Protein AF-A0A7W1I1C7-F1 (afdb_monomer)

pLDDT: mean 78.87, std 17.29, range [45.94, 97.5]

Secondary structure (DSSP, 8-state):
-THHHHHHHHHHHHHHTHHHHHHHHHHHHHHHHHHHHHHHHHHHHHHHHHHHHHHH-TT----------STT----TT----

Structure (mmCIF, N/CA/C/O backbone):
data_AF-A0A7W1I1C7-F1
#
_entry.id   AF-A0A7W1I1C7-F1
#
loop_
_atom_site.group_PDB
_atom_site.id
_atom_site.type_symbol
_atom_site.label_atom_id
_atom_site.label_alt_id
_atom_site.label_comp_id
_atom_site.label_asym_id
_atom_site.label_entity_id
_atom_site.label_seq_id
_atom_site.pdbx_PDB_ins_code
_atom_site.Cartn_x
_atom_site.Cartn_y
_atom_site.Cartn_z
_atom_site.occupancy
_atom_site.B_iso_or_equiv
_atom_site.auth_seq_id
_atom_site.auth_comp_id
_atom_site.auth_asym_id
_atom_site.auth_atom_id
_atom_site.pdbx_PDB_model_num
ATOM 1 N N . MET A 1 1 ? -1.543 11.895 -32.763 1.00 59.81 1 MET A N 1
ATOM 2 C CA . MET A 1 1 ? -1.358 12.245 -31.333 1.00 59.81 1 MET A CA 1
ATOM 3 C C . MET A 1 1 ? -0.185 11.442 -30.776 1.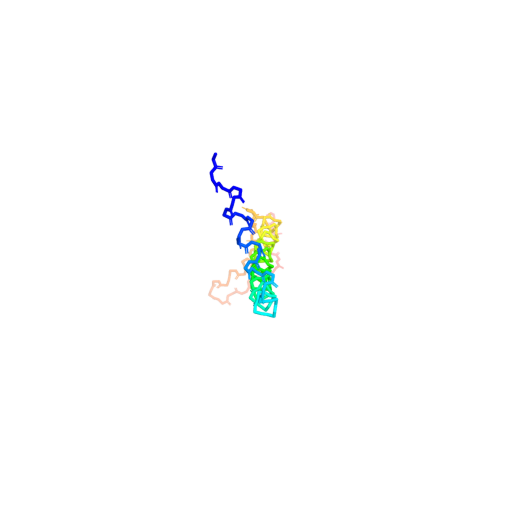00 59.81 1 MET A C 1
ATOM 5 O O . MET A 1 1 ? -0.135 10.247 -31.008 1.00 59.81 1 MET A O 1
ATOM 9 N N . ARG A 1 2 ? 0.791 12.076 -30.114 1.00 79.25 2 ARG A N 1
ATOM 10 C CA . ARG A 1 2 ? 2.110 11.479 -29.784 1.00 79.25 2 ARG A CA 1
ATOM 11 C C . ARG A 1 2 ? 2.170 10.735 -28.433 1.00 79.25 2 ARG A C 1
ATOM 13 O O . ARG A 1 2 ? 3.256 10.355 -28.010 1.00 79.25 2 ARG A O 1
ATOM 20 N N . PHE A 1 3 ? 1.032 10.521 -27.767 1.00 86.00 3 PHE A N 1
ATOM 21 C CA . PHE A 1 3 ? 0.958 9.847 -26.460 1.00 86.00 3 PHE A CA 1
ATOM 22 C C . PHE A 1 3 ? 1.405 8.380 -26.503 1.00 86.00 3 PHE A C 1
ATOM 24 O O . PHE A 1 3 ? 2.043 7.915 -25.563 1.00 86.00 3 PHE A O 1
ATOM 31 N N . ASP A 1 4 ? 1.149 7.687 -27.614 1.00 89.12 4 ASP A N 1
ATOM 32 C CA . ASP A 1 4 ? 1.529 6.280 -27.797 1.00 89.12 4 ASP A CA 1
ATOM 33 C C . ASP A 1 4 ? 3.051 6.067 -27.690 1.00 89.12 4 ASP A C 1
ATOM 35 O O . ASP A 1 4 ? 3.532 5.183 -26.982 1.00 89.12 4 ASP A O 1
ATOM 39 N N . VAL A 1 5 ? 3.831 6.977 -28.286 1.00 91.75 5 VAL A N 1
ATOM 40 C CA . VAL A 1 5 ? 5.299 6.920 -28.253 1.00 91.75 5 VAL A CA 1
ATOM 41 C C . VAL A 1 5 ? 5.830 7.136 -26.835 1.00 91.75 5 VAL A C 1
ATOM 43 O O . VAL A 1 5 ? 6.767 6.451 -26.434 1.00 91.75 5 VAL A O 1
ATOM 46 N N . VAL A 1 6 ? 5.224 8.047 -26.066 1.00 93.31 6 VAL A N 1
ATOM 47 C CA . VAL A 1 6 ? 5.627 8.346 -24.679 1.00 93.31 6 VAL A CA 1
ATOM 48 C C . VAL A 1 6 ? 5.321 7.171 -23.747 1.00 93.31 6 VAL A C 1
ATOM 50 O O . VAL A 1 6 ? 6.166 6.794 -22.936 1.00 93.31 6 VAL A O 1
ATOM 53 N N . LEU A 1 7 ? 4.148 6.546 -23.891 1.00 93.25 7 LEU A N 1
ATOM 54 C CA . LEU A 1 7 ? 3.799 5.333 -23.145 1.00 93.25 7 LEU A CA 1
ATOM 55 C C . LEU A 1 7 ? 4.768 4.190 -23.466 1.00 93.25 7 LEU A C 1
ATOM 57 O O . LEU A 1 7 ? 5.289 3.536 -22.558 1.00 93.25 7 LEU A O 1
ATOM 61 N N . ARG A 1 8 ? 5.076 3.985 -24.751 1.00 91.12 8 ARG A N 1
ATOM 62 C CA . ARG A 1 8 ? 5.984 2.923 -25.196 1.00 91.12 8 ARG A CA 1
ATOM 63 C C . ARG A 1 8 ? 7.411 3.120 -24.679 1.00 91.12 8 ARG A C 1
ATOM 65 O O . ARG A 1 8 ? 8.031 2.149 -24.243 1.00 91.12 8 ARG A O 1
ATOM 72 N N . THR A 1 9 ? 7.937 4.346 -24.693 1.00 91.44 9 THR A N 1
ATOM 73 C CA . THR A 1 9 ? 9.286 4.638 -24.176 1.00 91.44 9 THR A CA 1
ATOM 74 C C . THR A 1 9 ? 9.358 4.540 -22.653 1.00 91.44 9 THR A C 1
ATOM 76 O O . THR A 1 9 ? 10.333 3.988 -22.139 1.00 91.44 9 THR A O 1
ATOM 79 N N . ALA A 1 10 ? 8.322 4.976 -21.930 1.00 89.19 10 ALA A N 1
ATOM 80 C CA . ALA A 1 10 ? 8.250 4.853 -20.474 1.00 89.19 10 ALA A CA 1
ATOM 81 C C . ALA A 1 10 ? 8.262 3.384 -20.017 1.00 89.19 10 ALA A C 1
ATOM 83 O O . ALA A 1 10 ? 9.050 3.013 -19.146 1.00 89.19 10 ALA A O 1
ATOM 84 N N . VAL A 1 11 ? 7.463 2.518 -20.651 1.00 91.62 11 VAL A N 1
ATOM 85 C CA . VAL A 1 11 ? 7.437 1.078 -20.331 1.00 91.62 11 VAL A CA 1
ATOM 86 C C . VAL A 1 11 ? 8.795 0.421 -20.602 1.00 91.62 11 VAL A C 1
ATOM 88 O O . VAL A 1 11 ? 9.271 -0.378 -19.792 1.00 91.62 11 VAL A O 1
ATOM 91 N N . LEU A 1 12 ? 9.463 0.780 -21.702 1.00 90.31 12 LEU A N 1
ATOM 92 C CA . LEU A 1 12 ? 10.815 0.298 -22.007 1.00 90.31 12 LEU A CA 1
ATOM 93 C C . LEU A 1 12 ? 11.847 0.737 -20.955 1.00 90.31 12 LEU A C 1
ATOM 95 O O . LEU A 1 12 ? 12.710 -0.059 -20.579 1.00 90.31 12 LEU A O 1
ATOM 99 N N . ALA A 1 13 ? 11.749 1.971 -20.457 1.00 87.94 13 ALA A N 1
ATOM 100 C CA . ALA A 1 13 ? 12.637 2.494 -19.421 1.00 87.94 13 ALA A CA 1
ATOM 101 C C . ALA A 1 13 ? 12.428 1.798 -18.063 1.00 87.94 13 ALA A C 1
ATOM 103 O O . ALA A 1 13 ? 13.404 1.422 -17.410 1.00 87.94 13 ALA A O 1
ATOM 104 N N . LEU A 1 14 ? 11.175 1.545 -17.667 1.00 89.62 14 LEU A N 1
ATOM 105 C CA . LEU A 1 14 ? 10.850 0.816 -16.434 1.00 89.62 14 LEU A CA 1
ATOM 106 C C . LEU A 1 14 ? 11.390 -0.623 -16.472 1.00 89.62 14 LEU A C 1
ATOM 108 O O . LEU A 1 14 ? 12.018 -1.082 -15.517 1.00 89.62 14 LEU A O 1
ATOM 112 N N . ARG A 1 15 ? 11.259 -1.316 -17.612 1.00 88.12 15 ARG A N 1
ATOM 113 C CA . ARG A 1 15 ? 11.781 -2.687 -17.783 1.00 88.12 15 ARG A CA 1
ATOM 114 C C . ARG A 1 15 ? 13.308 -2.786 -17.716 1.00 88.12 15 ARG A C 1
ATOM 116 O O . ARG A 1 15 ? 13.821 -3.867 -17.449 1.00 88.12 15 ARG A O 1
ATOM 123 N N . ARG A 1 16 ? 14.046 -1.690 -17.923 1.00 91.00 16 ARG A N 1
ATOM 124 C CA . ARG A 1 16 ? 15.517 -1.673 -17.831 1.00 91.00 16 ARG A CA 1
ATOM 125 C C . ARG A 1 16 ? 16.033 -1.693 -16.385 1.00 91.00 16 ARG A C 1
ATOM 127 O O . ARG A 1 16 ? 17.168 -2.103 -16.170 1.00 91.00 16 ARG A O 1
ATOM 134 N N . SER A 1 17 ? 15.232 -1.275 -15.399 1.00 89.69 17 SER A N 1
ATOM 135 C CA . SER A 1 17 ? 15.657 -1.153 -13.991 1.00 89.69 17 SER A CA 1
ATOM 136 C C . SER A 1 17 ? 14.724 -1.872 -13.011 1.00 89.69 17 SER A C 1
ATOM 138 O O . SER A 1 17 ? 14.332 -1.319 -11.987 1.00 89.69 17 SER A O 1
ATOM 140 N N . LEU A 1 18 ? 14.413 -3.140 -13.307 1.00 86.12 18 LEU A N 1
ATOM 141 C CA . LEU A 1 18 ? 13.408 -3.944 -12.595 1.00 86.12 18 LEU A CA 1
ATOM 142 C C . LEU A 1 18 ? 13.536 -3.926 -11.068 1.00 86.12 18 LEU A C 1
ATOM 144 O O . LEU A 1 18 ? 12.523 -3.787 -10.393 1.00 86.12 18 LEU A O 1
ATOM 148 N N . LEU A 1 19 ? 14.751 -4.020 -10.513 1.00 92.06 19 LEU A N 1
ATOM 149 C CA . LEU A 1 19 ? 14.943 -3.998 -9.057 1.00 92.06 19 LEU A CA 1
ATOM 150 C C . LEU A 1 19 ? 14.485 -2.675 -8.442 1.00 92.06 19 LEU A C 1
ATOM 152 O O . LEU A 1 19 ? 13.710 -2.672 -7.490 1.00 92.06 19 LEU A O 1
ATOM 156 N N . ARG A 1 20 ? 14.923 -1.546 -9.012 1.00 94.38 20 ARG A N 1
ATOM 157 C CA . ARG A 1 20 ? 14.554 -0.216 -8.520 1.00 94.38 20 ARG A CA 1
ATOM 158 C C . ARG A 1 20 ? 13.053 0.008 -8.667 1.00 94.38 20 ARG A C 1
ATOM 160 O O . ARG A 1 20 ? 12.420 0.422 -7.706 1.00 94.38 20 ARG A O 1
ATOM 167 N N . THR A 1 21 ? 12.491 -0.302 -9.834 1.00 93.31 21 THR A N 1
ATOM 168 C CA . THR A 1 21 ? 11.062 -0.105 -10.106 1.00 93.31 21 THR A CA 1
ATOM 169 C C . THR A 1 21 ? 10.180 -0.971 -9.206 1.00 93.31 21 THR A C 1
ATOM 171 O O . THR A 1 21 ? 9.172 -0.490 -8.693 1.00 93.31 21 THR A O 1
ATOM 174 N N . CYS A 1 22 ? 10.576 -2.226 -8.970 1.00 94.62 22 CYS A N 1
ATOM 175 C CA . CYS A 1 22 ? 9.862 -3.142 -8.085 1.00 94.62 22 CYS A CA 1
ATOM 176 C C . CYS A 1 22 ? 9.902 -2.655 -6.632 1.00 94.62 22 CYS A C 1
ATOM 178 O O . CYS A 1 22 ? 8.853 -2.517 -6.012 1.00 94.62 22 CYS A O 1
ATOM 180 N N . LEU A 1 23 ? 11.083 -2.299 -6.115 1.00 95.06 23 LEU A N 1
ATOM 181 C CA . LEU A 1 23 ? 11.238 -1.790 -4.746 1.00 95.06 23 LEU A CA 1
ATOM 182 C C . LEU A 1 23 ? 10.422 -0.511 -4.506 1.00 95.06 23 LEU A C 1
ATOM 184 O O . LEU A 1 23 ? 9.754 -0.394 -3.480 1.00 95.06 23 LEU A O 1
ATOM 188 N N . THR A 1 24 ? 10.417 0.429 -5.458 1.00 94.31 24 THR A N 1
ATOM 189 C CA . THR A 1 24 ? 9.611 1.656 -5.339 1.00 94.31 24 THR A CA 1
ATOM 190 C C . THR A 1 24 ? 8.113 1.380 -5.412 1.00 94.31 24 THR A C 1
ATOM 192 O O . THR A 1 24 ? 7.345 1.987 -4.670 1.00 94.31 24 THR A O 1
ATOM 195 N N . ALA A 1 25 ? 7.689 0.456 -6.280 1.00 95.31 25 ALA A N 1
ATOM 196 C CA . ALA A 1 25 ? 6.284 0.082 -6.397 1.00 95.31 25 ALA A CA 1
ATOM 197 C C . ALA A 1 25 ? 5.794 -0.630 -5.130 1.00 95.31 25 ALA A C 1
ATOM 199 O O . ALA A 1 25 ? 4.730 -0.296 -4.620 1.00 95.31 25 ALA A O 1
ATOM 200 N N . LEU A 1 26 ? 6.592 -1.547 -4.577 1.00 96.69 26 LEU A N 1
ATOM 201 C CA . LEU A 1 26 ? 6.285 -2.235 -3.323 1.00 96.69 26 LEU A CA 1
ATOM 202 C C . LEU A 1 26 ? 6.143 -1.257 -2.157 1.00 96.69 26 LEU A C 1
ATOM 204 O O . LEU A 1 26 ? 5.167 -1.340 -1.415 1.00 96.69 26 LEU A O 1
ATOM 208 N N . GLY A 1 27 ? 7.067 -0.301 -2.025 1.00 96.69 27 GLY A N 1
ATOM 209 C CA . GLY A 1 27 ? 6.979 0.733 -0.993 1.00 96.69 27 GLY A CA 1
ATOM 210 C C . GLY A 1 27 ? 5.694 1.558 -1.102 1.00 96.69 27 GLY A C 1
ATOM 211 O O . GLY A 1 27 ? 5.019 1.778 -0.098 1.00 96.69 27 GLY A O 1
ATOM 212 N N . LEU A 1 28 ? 5.313 1.952 -2.322 1.00 96.69 28 LEU A N 1
ATOM 213 C CA . LEU A 1 28 ? 4.074 2.694 -2.560 1.00 96.69 28 LEU A CA 1
ATOM 214 C C . LEU A 1 28 ? 2.827 1.853 -2.236 1.00 96.69 28 LEU A C 1
ATOM 216 O O . LEU A 1 28 ? 1.915 2.347 -1.580 1.00 96.69 28 LEU A O 1
ATOM 220 N N . ILE A 1 29 ? 2.796 0.584 -2.656 1.00 97.19 29 ILE A N 1
ATOM 221 C CA . ILE A 1 29 ? 1.668 -0.330 -2.413 1.00 97.19 29 ILE A CA 1
ATOM 222 C C . ILE A 1 29 ? 1.462 -0.5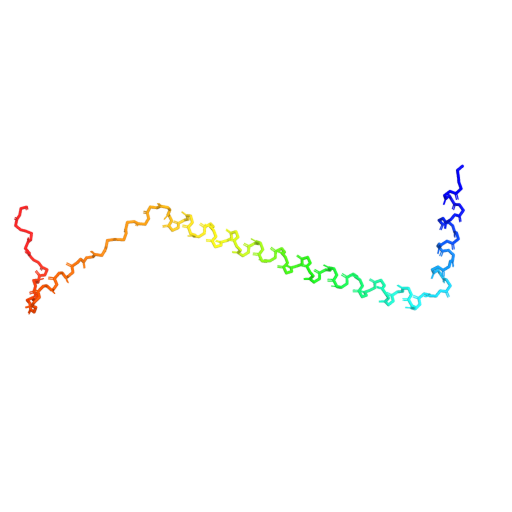34 -0.912 1.00 97.19 29 ILE A C 1
ATOM 224 O O . ILE A 1 29 ? 0.347 -0.369 -0.426 1.00 97.19 29 ILE A O 1
ATOM 228 N N . ILE A 1 30 ? 2.529 -0.848 -0.172 1.00 97.00 30 ILE A N 1
ATOM 229 C CA . ILE A 1 30 ? 2.451 -1.072 1.278 1.00 97.00 30 ILE A CA 1
ATOM 230 C C . ILE A 1 30 ? 2.082 0.230 1.999 1.00 97.00 30 ILE A C 1
ATOM 232 O O . ILE A 1 30 ? 1.219 0.220 2.877 1.00 97.00 30 ILE A O 1
ATOM 236 N N . GLY A 1 31 ? 2.690 1.354 1.606 1.00 96.44 31 GLY A N 1
ATOM 237 C CA . GLY A 1 31 ? 2.426 2.660 2.208 1.00 96.44 31 GLY A CA 1
ATOM 238 C C . GLY A 1 31 ? 0.969 3.093 2.051 1.00 96.44 31 GLY A C 1
ATOM 239 O O . GLY A 1 31 ? 0.317 3.445 3.031 1.00 96.44 31 GLY A O 1
ATOM 240 N N . VAL A 1 32 ? 0.428 3.011 0.834 1.00 97.25 32 VAL A N 1
ATOM 241 C CA . VAL A 1 32 ? -0.971 3.373 0.569 1.00 97.25 32 VAL A CA 1
ATOM 242 C C . VAL A 1 32 ? -1.930 2.369 1.217 1.00 97.25 32 VAL A C 1
ATOM 244 O O . VAL A 1 32 ? -2.936 2.785 1.788 1.00 97.25 32 VAL A O 1
ATOM 247 N N . ALA A 1 33 ? -1.607 1.071 1.216 1.00 97.50 33 ALA A N 1
ATOM 248 C CA . ALA A 1 33 ? -2.435 0.053 1.861 1.00 97.50 33 ALA A CA 1
ATOM 249 C C . ALA A 1 33 ? -2.592 0.296 3.370 1.00 97.50 33 ALA A C 1
ATOM 251 O O . ALA A 1 33 ? -3.713 0.261 3.871 1.00 97.50 33 ALA A O 1
ATOM 252 N N . ALA A 1 34 ? -1.501 0.597 4.083 1.00 97.44 34 ALA A N 1
ATOM 253 C CA . ALA A 1 34 ? -1.538 0.876 5.521 1.00 97.44 34 ALA A CA 1
ATOM 254 C C . ALA A 1 34 ? -2.363 2.129 5.866 1.00 97.44 34 ALA A C 1
ATOM 256 O O . ALA A 1 34 ? -3.061 2.172 6.879 1.00 97.44 34 ALA A O 1
ATOM 257 N N . VAL A 1 35 ? -2.307 3.155 5.013 1.00 97.44 35 VAL A N 1
ATOM 258 C CA . VAL A 1 35 ? -3.127 4.359 5.191 1.00 97.44 35 VAL A CA 1
ATOM 259 C C . VAL A 1 35 ? -4.603 4.032 4.979 1.00 97.44 35 VAL A C 1
ATOM 261 O O . VAL A 1 35 ? -5.432 4.407 5.805 1.00 97.44 35 VAL A O 1
ATOM 264 N N . ILE A 1 36 ? -4.941 3.294 3.917 1.00 97.06 36 ILE A N 1
ATOM 265 C CA . ILE A 1 36 ? -6.329 2.905 3.631 1.00 97.06 36 ILE A CA 1
ATOM 266 C C . ILE A 1 36 ? -6.910 2.070 4.777 1.00 97.06 36 ILE A C 1
ATOM 268 O O . ILE A 1 36 ? -8.039 2.329 5.195 1.00 97.06 36 ILE A O 1
ATOM 272 N N . THR A 1 37 ? -6.159 1.104 5.315 1.00 97.12 37 THR A N 1
ATOM 273 C CA . THR A 1 37 ? -6.645 0.255 6.413 1.00 97.12 37 THR A CA 1
ATOM 274 C C . THR A 1 37 ? -6.915 1.056 7.678 1.00 97.12 37 THR A C 1
ATOM 276 O O . THR A 1 37 ? -7.989 0.911 8.253 1.00 97.12 37 THR A O 1
ATOM 279 N N . ILE A 1 38 ? -5.999 1.939 8.089 1.00 97.31 38 ILE A N 1
ATOM 280 C CA . ILE A 1 38 ? -6.195 2.796 9.268 1.00 97.31 38 ILE A CA 1
ATOM 281 C C . ILE A 1 38 ? -7.380 3.740 9.078 1.00 97.31 38 ILE A C 1
ATOM 283 O O . ILE A 1 38 ? -8.171 3.916 10.003 1.00 97.31 38 ILE A O 1
ATOM 287 N N . VAL A 1 39 ? -7.532 4.334 7.892 1.00 96.50 39 VAL A N 1
ATOM 288 C CA . VAL A 1 39 ? -8.664 5.224 7.605 1.00 96.50 39 VAL A CA 1
ATOM 289 C C . VAL A 1 39 ? -9.976 4.446 7.661 1.00 96.50 39 VAL A C 1
ATOM 291 O O . VAL A 1 39 ? -10.902 4.870 8.347 1.00 96.50 39 VAL A O 1
ATOM 294 N N . SER A 1 40 ? -10.047 3.290 7.001 1.00 96.00 40 SER A N 1
ATOM 295 C CA . SER A 1 40 ? -11.239 2.439 7.006 1.00 96.00 40 SER A CA 1
ATOM 296 C C . SER A 1 40 ? -11.589 1.957 8.411 1.00 96.00 40 SER A C 1
ATOM 298 O O . SER A 1 40 ? -12.754 1.990 8.794 1.00 96.00 40 SER A O 1
ATOM 300 N N . LEU A 1 41 ? -10.593 1.530 9.187 1.00 95.56 41 LEU A N 1
ATOM 301 C CA . LEU A 1 41 ? -10.785 1.076 10.559 1.00 95.56 41 LEU A CA 1
ATOM 302 C C . LEU A 1 41 ? -11.226 2.226 11.465 1.00 95.56 41 LEU A C 1
ATOM 304 O O . LEU A 1 41 ? -12.134 2.054 12.267 1.00 95.56 41 LEU A O 1
ATOM 308 N N . GLY A 1 42 ? -10.627 3.408 11.315 1.00 94.06 42 GLY A N 1
ATOM 309 C CA . GLY A 1 42 ? -10.989 4.592 12.089 1.00 94.06 42 GLY A CA 1
ATOM 310 C C . GLY A 1 42 ? -12.415 5.058 11.807 1.00 94.06 42 GLY A C 1
ATOM 311 O O . GLY A 1 42 ? -13.146 5.373 12.742 1.00 94.06 42 GLY A O 1
ATOM 312 N N . GLN A 1 43 ? -12.834 5.067 10.539 1.00 93.38 43 GLN A N 1
ATOM 313 C CA . GLN A 1 43 ? -14.216 5.395 10.177 1.00 93.38 43 GLN A CA 1
ATOM 314 C C . GLN A 1 43 ? -15.195 4.309 10.635 1.00 93.38 43 GLN A C 1
ATOM 316 O O . GLN A 1 43 ? -16.239 4.640 11.183 1.00 93.38 43 GLN A O 1
ATOM 321 N N . GLY A 1 44 ? -14.844 3.027 10.489 1.00 90.31 44 GLY A N 1
ATOM 322 C CA . GLY A 1 44 ? -15.674 1.916 10.964 1.00 90.31 44 GLY A CA 1
ATOM 323 C C . GLY A 1 44 ? -15.844 1.905 12.485 1.00 90.31 44 GLY A C 1
ATOM 324 O O . GLY A 1 44 ? -16.950 1.720 12.976 1.00 90.31 44 GLY A O 1
ATOM 325 N N . ALA A 1 45 ? -14.776 2.183 13.237 1.00 90.06 45 ALA A N 1
ATOM 326 C CA . ALA A 1 45 ? -14.837 2.302 14.691 1.00 90.06 45 ALA A CA 1
ATOM 327 C C . ALA A 1 45 ? -15.705 3.488 15.128 1.00 90.06 45 ALA A C 1
ATOM 329 O O . ALA A 1 45 ? -16.511 3.349 16.039 1.00 90.06 45 ALA A O 1
ATOM 330 N N . ARG A 1 46 ? -15.581 4.642 14.457 1.00 86.62 46 ARG A N 1
ATOM 331 C CA . ARG A 1 46 ? -16.454 5.799 14.709 1.00 86.62 46 ARG A CA 1
ATOM 332 C C . ARG A 1 46 ? -17.914 5.475 14.424 1.00 86.62 46 ARG A C 1
ATOM 334 O O . ARG A 1 46 ? -18.743 5.778 15.262 1.00 86.62 46 ARG A O 1
ATOM 341 N N . ALA A 1 47 ? -18.202 4.823 13.299 1.00 88.19 47 ALA A N 1
ATOM 342 C CA . ALA A 1 47 ? -19.556 4.411 12.949 1.00 88.19 47 ALA A CA 1
ATOM 343 C C . ALA A 1 47 ? -20.141 3.426 13.973 1.00 88.19 47 ALA A C 1
ATOM 345 O O . ALA A 1 47 ? -21.283 3.587 14.374 1.00 88.19 47 ALA A O 1
ATOM 346 N N . SER A 1 48 ? -19.344 2.465 14.452 1.00 86.00 48 SER A N 1
ATOM 347 C CA . SER A 1 48 ? -19.769 1.528 15.499 1.00 86.00 48 SER A CA 1
ATOM 348 C C . SER A 1 48 ? -20.061 2.233 16.823 1.00 86.00 48 SER A C 1
ATOM 350 O O . SER A 1 48 ? -21.018 1.878 17.497 1.00 86.00 48 SER A O 1
ATOM 352 N N . ILE A 1 49 ? -19.247 3.223 17.202 1.00 85.38 49 ILE A N 1
ATOM 353 C CA . ILE A 1 49 ? -19.480 4.012 18.418 1.00 85.38 49 ILE A CA 1
ATOM 354 C C . ILE A 1 49 ? -20.718 4.896 18.244 1.00 85.38 49 ILE A C 1
ATOM 356 O O . ILE A 1 49 ? -21.505 5.006 19.173 1.00 85.38 49 ILE A O 1
ATOM 360 N N . GLU A 1 50 ? -20.904 5.512 17.077 1.00 82.12 50 GLU A N 1
ATOM 361 C CA . GLU A 1 50 ? -22.100 6.301 16.758 1.00 82.12 50 GLU A CA 1
ATOM 362 C C . GLU A 1 50 ? -23.361 5.432 16.852 1.00 82.12 50 GLU A C 1
ATOM 364 O O . GLU A 1 50 ? -24.306 5.824 17.521 1.00 82.12 50 GLU A O 1
ATOM 369 N N . GLU A 1 51 ? -23.342 4.222 16.286 1.00 80.38 51 GLU A N 1
ATOM 370 C CA . GLU A 1 51 ? -24.448 3.256 16.355 1.00 80.38 51 GLU A CA 1
ATOM 371 C C . GLU A 1 51 ? -24.738 2.813 17.797 1.00 80.38 51 GLU A C 1
ATOM 373 O O . GLU A 1 51 ? -25.893 2.705 18.206 1.00 80.38 51 GLU A O 1
ATOM 378 N N . GLU A 1 52 ? -23.700 2.599 18.604 1.00 73.31 52 GLU A N 1
ATOM 379 C CA . GLU A 1 52 ? -23.844 2.224 20.012 1.00 73.31 52 GLU A CA 1
ATOM 380 C C . GLU A 1 52 ? -24.318 3.405 20.877 1.00 73.31 52 GLU A C 1
ATOM 382 O O . GLU A 1 52 ? -25.070 3.209 21.831 1.00 73.31 52 GLU A O 1
ATOM 387 N N . VAL A 1 53 ? -23.958 4.642 20.519 1.00 73.62 53 VAL A N 1
ATOM 388 C CA . VAL A 1 53 ? -24.439 5.882 21.154 1.00 73.62 53 VAL A CA 1
ATOM 389 C C . VAL A 1 53 ? -25.875 6.213 20.731 1.00 73.62 53 VAL A C 1
ATOM 391 O O . VAL A 1 53 ? -26.679 6.609 21.575 1.00 73.62 53 VAL A O 1
ATOM 394 N N . GLU A 1 54 ? -26.243 6.009 19.467 1.00 66.62 54 GLU A N 1
ATOM 395 C CA . GLU A 1 54 ? -27.627 6.104 18.984 1.00 66.62 54 GLU A CA 1
ATOM 396 C C . GLU A 1 54 ? -28.503 4.999 19.587 1.00 66.62 54 GLU A C 1
ATOM 398 O O . GLU A 1 54 ? -29.641 5.267 19.973 1.00 66.62 54 GLU A O 1
ATOM 403 N N . GLY A 1 55 ? -27.967 3.785 19.749 1.00 62.19 55 GLY A N 1
ATOM 404 C CA . GLY A 1 55 ? -28.613 2.672 20.447 1.00 62.19 55 GLY A CA 1
ATOM 405 C C . GLY A 1 55 ? -28.725 2.888 21.960 1.00 62.19 55 GLY A C 1
ATOM 406 O O . GLY A 1 55 ? -29.729 2.504 22.563 1.00 62.19 55 GLY A O 1
ATOM 407 N N . ALA A 1 56 ? -27.747 3.568 22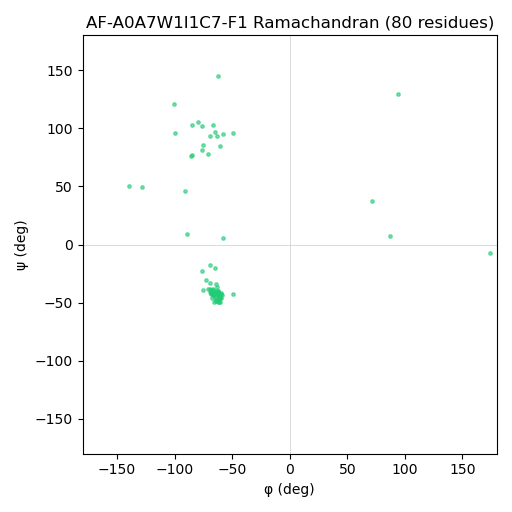.570 1.00 61.78 56 ALA A N 1
ATOM 408 C CA . ALA A 1 56 ? -27.850 4.111 23.926 1.00 61.78 56 ALA A CA 1
ATOM 409 C C . ALA A 1 56 ? -28.850 5.283 24.003 1.00 61.78 56 ALA A C 1
ATOM 411 O O . ALA A 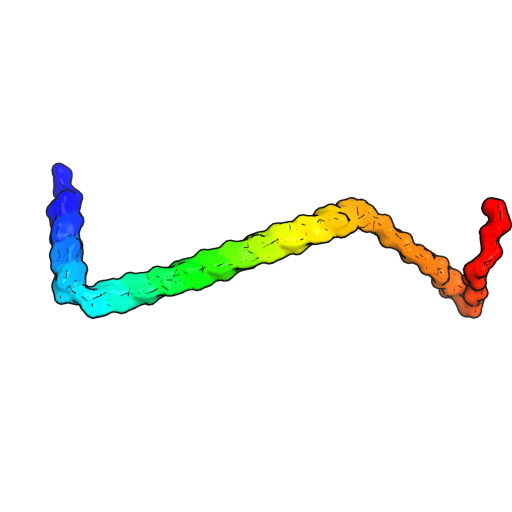1 56 ? -29.373 5.575 25.076 1.00 61.78 56 ALA A O 1
ATOM 412 N N . GLY A 1 57 ? -29.195 5.887 22.865 1.00 52.34 57 GLY A N 1
ATOM 413 C CA . GLY A 1 57 ? -30.348 6.754 22.691 1.00 52.34 57 GLY A CA 1
ATOM 414 C C . GLY A 1 57 ? -30.050 8.237 22.878 1.00 52.34 57 GLY A C 1
ATOM 415 O O . GLY A 1 57 ? -29.648 8.697 23.943 1.00 52.34 57 GLY A O 1
ATOM 416 N N . THR A 1 58 ? -30.477 9.035 21.898 1.00 56.72 58 THR A N 1
ATOM 417 C CA . THR A 1 58 ? -30.732 10.493 21.971 1.00 56.72 58 THR A CA 1
ATOM 418 C C . THR A 1 58 ? -31.766 10.876 23.055 1.00 56.72 58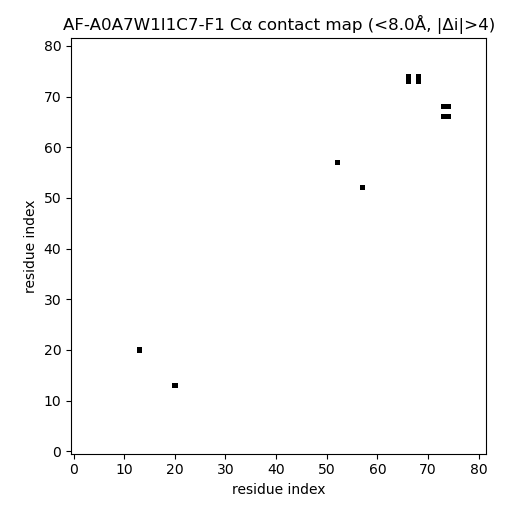 THR A C 1
ATOM 420 O O . THR A 1 58 ? -32.173 12.030 23.165 1.00 56.72 58 THR A O 1
ATOM 423 N N . ASN A 1 59 ? -32.209 9.907 23.862 1.00 54.41 59 ASN A N 1
ATOM 424 C CA . ASN A 1 59 ? -33.180 10.044 24.936 1.00 54.41 59 ASN A CA 1
ATOM 425 C C . ASN A 1 59 ? -32.763 9.208 26.165 1.00 54.41 59 ASN A C 1
ATOM 427 O O . ASN A 1 59 ? -33.541 8.408 26.687 1.00 54.41 59 ASN A O 1
ATOM 431 N N . LEU A 1 60 ? -31.511 9.359 26.611 1.00 57.44 60 LEU A N 1
ATOM 432 C CA . LEU A 1 60 ? -31.045 8.822 27.891 1.00 57.44 60 LEU A CA 1
ATOM 433 C C . LEU A 1 60 ? -31.813 9.487 29.046 1.00 57.44 60 LEU A C 1
ATOM 435 O O . LEU A 1 60 ? -31.423 10.539 29.556 1.00 57.44 60 LEU A O 1
ATOM 439 N N . VAL A 1 61 ? -32.901 8.859 29.496 1.00 57.44 61 VAL A N 1
ATOM 440 C CA . VAL A 1 61 ? -33.534 9.185 30.780 1.00 57.44 61 VAL A CA 1
ATOM 441 C C . VAL A 1 61 ? -32.654 8.602 31.884 1.00 57.44 61 VAL A C 1
ATOM 443 O O . VAL A 1 61 ? -32.849 7.479 32.348 1.00 57.44 61 VAL A O 1
ATOM 446 N N . ILE A 1 62 ? -31.642 9.367 32.292 1.00 58.41 62 ILE A N 1
ATOM 447 C CA . ILE A 1 62 ? -30.839 9.070 33.479 1.00 58.41 62 ILE A CA 1
ATOM 448 C C . ILE A 1 62 ? -31.740 9.280 34.699 1.00 58.41 62 ILE A C 1
ATOM 450 O O . ILE A 1 62 ? -31.887 10.386 35.220 1.00 58.41 62 ILE A O 1
ATOM 454 N N . VAL A 1 63 ? -32.378 8.202 35.157 1.00 59.62 63 VAL A N 1
ATOM 455 C CA . VAL A 1 63 ? -33.062 8.182 36.452 1.00 59.62 63 VAL A CA 1
ATOM 456 C C . VAL A 1 63 ? -31.994 8.057 37.531 1.00 59.62 63 VAL A C 1
ATOM 458 O O . VAL A 1 63 ? -31.709 6.980 38.053 1.00 59.62 63 VAL A O 1
ATOM 461 N N . CYS A 1 64 ? -31.379 9.184 37.874 1.00 62.03 64 CYS A N 1
ATOM 462 C CA . CYS A 1 64 ? -30.691 9.306 39.147 1.00 62.03 64 CYS A CA 1
ATOM 463 C C . CYS A 1 64 ? -31.765 9.245 40.234 1.00 62.03 64 CYS A C 1
ATOM 465 O O . CYS A 1 64 ? -32.473 10.225 40.465 1.00 62.03 64 CYS A O 1
ATOM 467 N N . ALA A 1 65 ? -31.897 8.093 40.896 1.00 55.22 65 ALA A N 1
ATOM 468 C CA . ALA A 1 65 ? -32.597 8.011 42.167 1.00 55.22 65 ALA A CA 1
ATOM 469 C C . ALA A 1 65 ? -31.885 8.9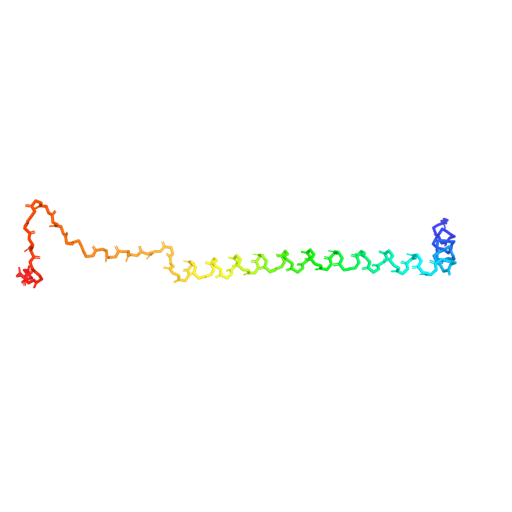67 43.131 1.00 55.22 65 ALA A C 1
ATOM 471 O O . ALA A 1 65 ? -30.832 8.659 43.692 1.00 55.22 65 ALA A O 1
ATOM 472 N N . GLY A 1 66 ? -32.414 10.185 43.231 1.00 52.56 66 GLY A N 1
ATOM 473 C CA . GLY A 1 66 ? -31.892 11.214 44.099 1.00 52.56 66 GLY A CA 1
ATOM 474 C C . GLY A 1 66 ? -32.058 10.747 45.530 1.00 52.56 66 GLY A C 1
ATOM 475 O O . GLY A 1 66 ? -33.108 10.952 46.131 1.00 52.56 66 GLY A O 1
ATOM 476 N N . ASN A 1 67 ? -31.009 10.173 46.111 1.00 53.81 67 ASN A N 1
ATOM 477 C CA . ASN A 1 67 ? -30.855 10.245 47.550 1.00 53.81 67 ASN A CA 1
ATOM 478 C C . ASN A 1 67 ? -30.496 11.703 47.860 1.00 53.81 67 ASN A C 1
ATOM 480 O O . ASN A 1 67 ? -29.322 12.039 48.031 1.00 53.81 67 ASN A O 1
ATOM 484 N N . TRP A 1 68 ? -31.514 12.572 47.849 1.00 49.75 68 TRP A N 1
ATOM 485 C CA . TRP A 1 68 ? -31.444 13.958 48.294 1.00 49.75 68 TRP A CA 1
ATOM 486 C C . TRP A 1 68 ? -31.041 13.946 49.767 1.00 49.75 68 TRP A C 1
ATOM 488 O O . TRP A 1 68 ? -31.868 13.965 50.673 1.00 49.75 68 TRP A O 1
ATOM 498 N N . THR A 1 69 ? -29.739 13.870 50.016 1.00 57.28 69 THR A N 1
ATOM 499 C CA . THR A 1 69 ? -29.157 14.117 51.326 1.00 57.28 69 THR A CA 1
ATOM 500 C C . THR A 1 69 ? -28.948 15.621 51.442 1.00 57.28 69 THR A C 1
ATOM 502 O O . THR A 1 69 ? -27.863 16.158 51.253 1.00 57.28 69 THR A O 1
ATOM 505 N N . SER A 1 70 ? -30.044 16.331 51.697 1.00 50.72 70 SER A N 1
ATOM 506 C CA . SER A 1 70 ? -29.954 17.700 52.190 1.00 50.72 70 SER A CA 1
ATOM 507 C C . SER A 1 70 ? -29.671 17.612 53.688 1.00 50.72 70 SER A C 1
ATOM 509 O O . SER A 1 70 ? -30.529 17.208 54.468 1.00 50.72 70 SER A O 1
ATOM 51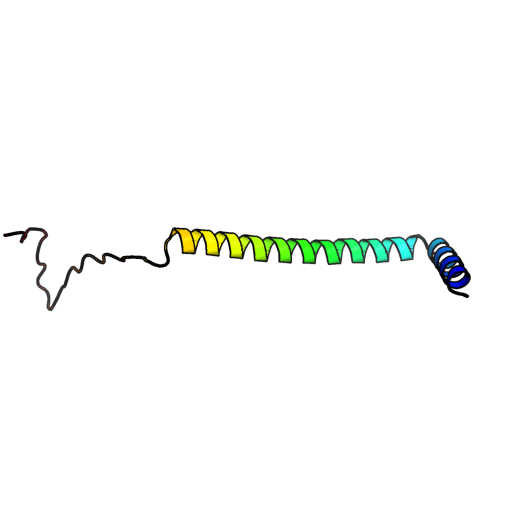1 N N . GLY A 1 71 ? -28.429 17.892 54.086 1.00 57.81 71 GLY A N 1
ATOM 512 C CA . GLY A 1 71 ? -28.099 18.160 55.488 1.00 57.81 71 GLY A CA 1
ATOM 513 C C . GLY A 1 71 ? -28.131 16.967 56.453 1.00 57.81 71 GLY A C 1
ATOM 514 O O . GLY A 1 71 ? -28.518 17.140 57.602 1.00 57.81 71 GLY A O 1
ATOM 515 N N . GLY A 1 72 ? -27.707 15.768 56.034 1.00 60.06 72 GLY A N 1
ATOM 516 C CA . GLY A 1 7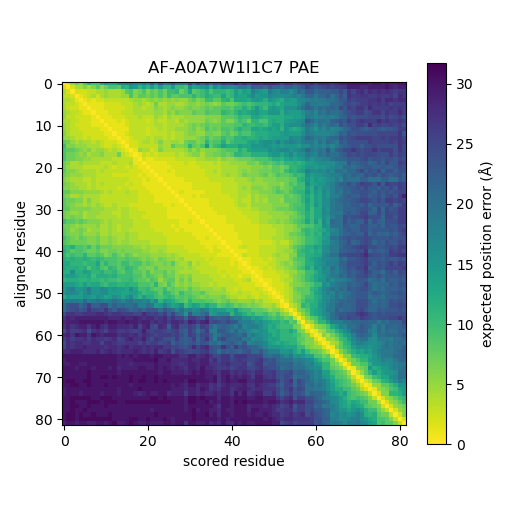2 ? -27.401 14.677 56.978 1.00 60.06 72 GLY A CA 1
ATOM 517 C C . GLY A 1 72 ? -28.566 13.768 57.393 1.00 60.06 72 GLY A C 1
ATOM 518 O O . GLY A 1 72 ? -28.372 12.891 58.231 1.00 60.06 72 GLY A O 1
ATOM 519 N N . VAL A 1 73 ? -29.747 13.896 56.780 1.00 60.50 73 VAL A N 1
ATOM 520 C CA . VAL A 1 73 ? -30.866 12.962 56.999 1.00 60.50 73 VAL A CA 1
ATOM 521 C C . VAL A 1 73 ? -30.943 11.958 55.843 1.00 60.50 73 VAL A C 1
ATOM 523 O O . VAL A 1 73 ? -31.076 12.337 54.680 1.00 60.50 73 VAL A O 1
ATOM 526 N N . ARG A 1 74 ? -30.837 10.658 56.155 1.00 56.56 74 ARG A N 1
ATOM 527 C CA . ARG A 1 74 ? -31.122 9.557 55.220 1.00 56.56 74 ARG A CA 1
ATOM 528 C C . ARG A 1 74 ? -32.624 9.275 55.246 1.00 56.56 74 ARG A C 1
ATOM 530 O O . ARG A 1 74 ? -33.111 8.637 56.175 1.00 56.56 74 ARG A O 1
ATOM 537 N N . LEU A 1 75 ? -33.352 9.738 54.234 1.00 60.00 75 LEU A N 1
ATOM 538 C CA . LEU A 1 75 ? -34.730 9.313 53.995 1.00 60.00 75 LEU A CA 1
ATOM 539 C C . LEU A 1 75 ? -34.680 7.911 53.373 1.00 60.00 75 LEU A C 1
ATOM 541 O O . LEU A 1 75 ? -34.311 7.743 52.215 1.00 60.00 75 LEU A O 1
ATOM 545 N N . GLY A 1 76 ? -34.944 6.896 54.196 1.00 57.78 76 GLY A N 1
ATOM 546 C CA . GLY A 1 76 ? -34.992 5.502 53.771 1.00 57.78 76 GLY A CA 1
ATOM 547 C C . GLY A 1 76 ? -36.100 5.246 52.746 1.00 57.78 76 GLY A C 1
ATOM 548 O O . GLY A 1 76 ? -37.179 5.831 52.809 1.00 57.78 76 GLY A O 1
ATOM 549 N N . MET A 1 77 ? -35.803 4.336 51.819 1.00 61.31 77 MET A N 1
ATOM 550 C CA . MET A 1 77 ? -36.699 3.732 50.832 1.00 61.31 77 MET A CA 1
ATOM 55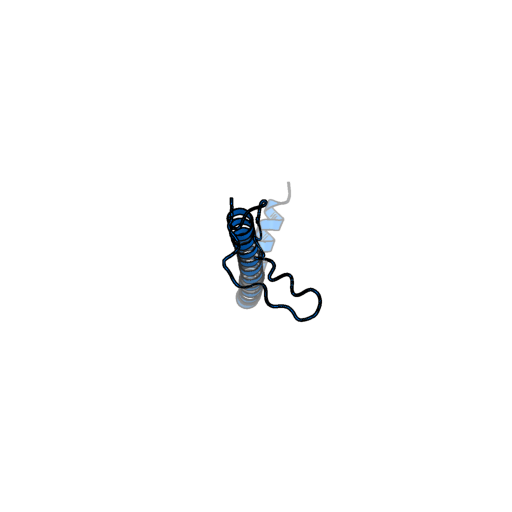1 C C . MET A 1 77 ? -37.988 3.220 51.507 1.00 61.31 77 MET A C 1
ATOM 553 O O . MET A 1 77 ? -37.993 2.130 52.074 1.00 61.31 77 MET A O 1
ATOM 557 N N . GLY A 1 78 ? -39.067 4.010 51.495 1.00 61.44 78 GLY A N 1
ATOM 558 C CA . GLY A 1 78 ? -40.325 3.599 52.133 1.00 61.44 78 GLY A CA 1
ATOM 559 C C . GLY A 1 78 ? -41.475 4.610 52.202 1.00 61.44 78 GLY A C 1
ATOM 560 O O . GLY A 1 78 ? -42.573 4.210 52.568 1.00 61.44 78 GLY A O 1
ATOM 561 N N . SER A 1 79 ? -41.309 5.885 51.834 1.00 57.97 79 SER A N 1
ATOM 562 C CA . SER A 1 79 ? -42.404 6.872 51.909 1.00 57.97 79 SER A CA 1
ATOM 563 C C . SER A 1 79 ? -43.238 6.970 50.622 1.00 57.97 79 SER A C 1
ATOM 565 O O . SER A 1 79 ? -43.526 8.066 50.150 1.00 57.97 79 SER A O 1
ATOM 567 N N . SER A 1 80 ? -43.629 5.828 50.051 1.00 56.28 80 SER A N 1
ATOM 568 C CA . SER A 1 80 ? -44.754 5.765 49.109 1.00 56.28 80 SER A CA 1
ATOM 569 C C . SER A 1 80 ? -46.038 5.607 49.919 1.00 56.28 80 SER A C 1
ATOM 571 O O . SER A 1 80 ? -46.597 4.514 50.020 1.00 56.28 80 SER A O 1
ATOM 573 N N . SER A 1 81 ? -46.490 6.695 50.533 1.00 52.16 81 SER A N 1
ATOM 574 C CA . SER A 1 81 ? -47.883 6.815 50.945 1.00 52.16 81 SER A CA 1
ATOM 575 C C . SER A 1 81 ? -48.607 7.657 49.898 1.00 52.16 81 SER A C 1
ATOM 577 O O . SER A 1 81 ? -48.611 8.880 50.011 1.00 52.16 81 SER A O 1
ATOM 579 N N . THR A 1 82 ? -49.258 6.957 48.963 1.00 45.94 82 THR A N 1
ATOM 580 C CA . THR A 1 82 ? -50.167 7.457 47.907 1.00 45.94 82 THR A CA 1
ATOM 581 C C . THR A 1 82 ? -49.511 8.076 46.678 1.00 45.94 82 THR A C 1
ATOM 583 O O . THR A 1 82 ? -48.669 8.984 46.829 1.00 45.94 82 THR A O 1
#

Solvent-accessible surface area (backbone atoms only — not comparable to full-atom values): 5122 Å² total; per-residue (Å²): 130,73,62,65,61,53,54,55,51,50,56,55,55,48,68,73,40,51,68,63,51,49,54,54,49,51,52,50,53,54,53,53,48,55,51,52,50,52,52,52,49,53,52,50,51,50,50,53,49,50,52,52,49,55,71,61,35,98,71,67,79,78,78,71,80,74,79,72,62,72,86,85,49,85,83,68,97,74,84,81,76,127

Foldseek 3Di:
DCVVVVVVVVVVVCVVCVVVNVVVVVCVVVVVVVVVVCVVVVVVVVVVVVVVVVVCHPDPPPPPPDQPPDPNDRPDDDPPPD

Sequence (82 aa):
MRFDVVLRTAVLALRRSLLRTCLTALGLIIGVAAVITIVSLGQGARASIEEEVEGAGTNLVIVCAGNWTSGGVRLGMGSSST

Mean predicted aligned error: 14.71 Å

Radius of gyration: 32.67 Å; Cα contacts (8 Å, |Δi|>4): 6; chains: 1; bounding box: 66×22×88 Å